Protein AF-A0A9K3HZ26-F1 (afdb_monomer)

Foldseek 3Di:
DVPVVVVVVVVVVVVVVVVVVVVVVVVLVVLQPDPDDDDDAFPDWADADFWIKGFHDCPPSVNVNVQKTKMKTWGHVQKDFADDDDQFDWDWDWDPDDPPHPIIMIITITHHDGDDDDDDDDRHGMDGHD

Sequence (130 aa):
MASKATLLLAFTLLFATCIARHQQRQQQQNQCQLQNIEALEPIEVIQAEAGVTEIWDAYDQQFQCAGVDFIRHRIQPGGLLLPSCWISKFQNTKIHKDKLTNRKLILLLQTHTFIHCNTKHIYTHLATYK

Organism: Helianthus annuus (NCBI:txid4232)

pLDDT: mean 72.12, std 16.13, range [33.22, 94.25]

Structure (mmCIF, N/CA/C/O backbone):
data_AF-A0A9K3HZ26-F1
#
_entry.id   AF-A0A9K3HZ26-F1
#
loop_
_atom_site.group_PDB
_atom_site.id
_atom_site.type_symbol
_atom_site.label_atom_id
_atom_site.label_alt_id
_atom_site.label_comp_id
_atom_site.label_asym_id
_atom_site.label_entity_id
_atom_site.label_seq_id
_atom_site.pdbx_PDB_ins_code
_atom_site.Cartn_x
_atom_site.Cartn_y
_atom_site.Cartn_z
_atom_site.occupancy
_atom_site.B_iso_or_equiv
_atom_site.auth_seq_id
_atom_site.auth_comp_id
_atom_site.auth_asym_id
_atom_site.auth_atom_id
_atom_site.pdbx_PDB_model_num
ATOM 1 N N . MET A 1 1 ? -21.015 35.586 45.410 1.00 51.59 1 MET A N 1
ATOM 2 C CA . MET A 1 1 ? -21.837 35.106 44.271 1.00 51.59 1 MET A CA 1
ATOM 3 C C . MET A 1 1 ? -21.017 34.525 43.107 1.00 51.59 1 MET A C 1
ATOM 5 O O . MET A 1 1 ? -21.613 33.975 42.196 1.00 51.59 1 MET A O 1
ATOM 9 N N . ALA A 1 2 ? -19.676 34.557 43.150 1.00 57.94 2 ALA A N 1
ATOM 10 C CA . ALA A 1 2 ? -18.820 34.019 42.086 1.00 57.94 2 ALA A CA 1
ATOM 11 C C . ALA A 1 2 ? -18.672 32.480 42.089 1.00 57.94 2 ALA A C 1
ATOM 13 O O . ALA A 1 2 ? -18.531 31.888 41.029 1.00 57.94 2 ALA A O 1
ATOM 14 N N . SER A 1 3 ? -18.779 31.804 43.244 1.00 68.25 3 SER A N 1
ATOM 15 C CA . SER A 1 3 ? -18.498 30.357 43.343 1.00 68.25 3 SER A CA 1
ATOM 16 C C . SER A 1 3 ? -19.461 29.471 42.544 1.00 68.25 3 SER A C 1
ATOM 18 O O . SER A 1 3 ? -19.038 28.484 41.950 1.00 68.25 3 SER A O 1
ATOM 20 N N . LYS A 1 4 ? -20.749 29.835 42.486 1.00 73.19 4 LYS A N 1
ATOM 21 C CA . LYS A 1 4 ? -21.772 29.076 41.749 1.00 73.19 4 LYS A CA 1
ATOM 22 C C . LYS A 1 4 ? -21.589 29.186 40.234 1.00 73.19 4 LYS A C 1
ATOM 24 O O . LYS A 1 4 ? -21.756 28.195 39.534 1.00 73.19 4 LYS A O 1
ATOM 29 N N . ALA A 1 5 ? -21.205 30.366 39.742 1.00 80.00 5 ALA A N 1
ATOM 30 C CA . ALA A 1 5 ? -20.941 30.589 38.323 1.00 80.00 5 ALA A CA 1
ATOM 31 C C . ALA A 1 5 ? -19.706 29.804 37.855 1.00 80.00 5 ALA A C 1
ATOM 33 O O . 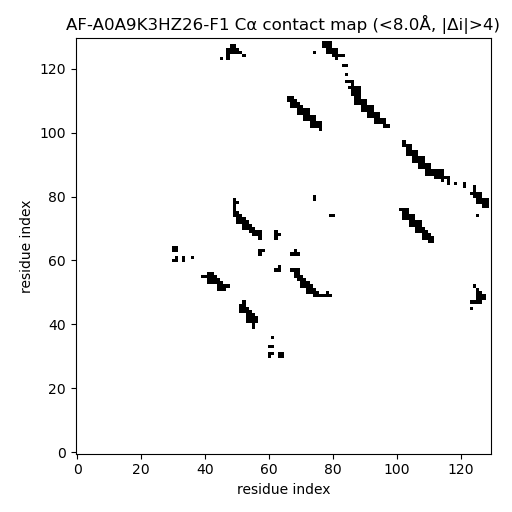ALA A 1 5 ? -19.747 29.170 36.803 1.00 80.00 5 ALA A O 1
ATOM 34 N N . THR A 1 6 ? -18.646 29.760 38.671 1.00 80.44 6 THR A N 1
ATOM 35 C CA . THR A 1 6 ? -17.442 28.969 38.376 1.00 80.44 6 THR A CA 1
ATOM 36 C C . THR A 1 6 ? -17.725 27.465 38.366 1.00 80.44 6 THR A C 1
ATOM 38 O O . THR A 1 6 ? -17.254 26.765 37.474 1.00 80.44 6 THR A O 1
ATOM 41 N N . LEU A 1 7 ? -18.528 26.966 39.315 1.00 82.25 7 LEU A N 1
ATOM 42 C CA . LEU A 1 7 ? -18.941 25.557 39.368 1.00 82.25 7 LEU A CA 1
ATOM 43 C C . LEU A 1 7 ? -19.789 25.156 38.154 1.00 82.25 7 LEU A C 1
ATOM 45 O O . LEU A 1 7 ? -19.550 24.102 37.572 1.00 82.25 7 LEU A O 1
ATOM 49 N N . LEU A 1 8 ? -20.736 26.005 37.740 1.00 87.56 8 LEU A N 1
ATOM 50 C CA . LEU A 1 8 ? -21.560 25.766 36.550 1.00 87.56 8 LEU A CA 1
ATOM 51 C C . LEU A 1 8 ? -20.717 25.754 35.270 1.00 87.56 8 LEU A C 1
ATOM 53 O O . LEU A 1 8 ? -20.854 24.836 34.466 1.00 87.56 8 LEU A O 1
ATOM 57 N N . LEU A 1 9 ? -19.804 26.716 35.109 1.00 83.19 9 LEU A N 1
ATOM 58 C CA . LEU A 1 9 ? -18.887 26.761 33.966 1.00 83.19 9 LEU A CA 1
ATOM 59 C C . LEU A 1 9 ? -17.989 25.519 33.915 1.00 83.19 9 LEU A C 1
ATOM 61 O O . LEU A 1 9 ? -17.911 24.864 32.875 1.00 83.19 9 LEU A O 1
ATOM 65 N N . ALA A 1 10 ? -17.380 25.137 35.040 1.00 85.31 10 ALA A N 1
ATOM 66 C CA . ALA A 1 10 ? -16.564 23.927 35.127 1.00 85.31 10 ALA A CA 1
ATOM 67 C C . ALA A 1 10 ? -17.367 22.669 34.765 1.00 85.31 10 ALA A C 1
ATOM 69 O O . ALA A 1 10 ? -16.883 21.826 34.011 1.00 85.31 10 ALA A O 1
ATOM 70 N N . PHE A 1 11 ? -18.615 22.572 35.232 1.00 85.38 11 PHE A N 1
ATOM 71 C CA . PHE A 1 11 ? -19.509 21.476 34.875 1.00 85.38 11 PHE A CA 1
ATOM 72 C C . PHE A 1 11 ? -19.777 21.471 33.363 1.00 85.38 11 PHE A C 1
ATOM 74 O O . PHE A 1 11 ? -19.498 20.477 32.705 1.00 85.38 11 PHE A O 1
ATOM 81 N N . THR A 1 12 ? -20.191 22.590 32.760 1.00 85.19 12 THR A N 1
ATOM 82 C CA . THR A 1 12 ? -20.452 22.641 31.306 1.00 85.19 12 THR A CA 1
ATOM 83 C C . THR A 1 12 ? -19.240 22.252 30.453 1.00 85.19 12 THR A C 1
ATOM 85 O O . THR A 1 12 ? -19.397 21.530 29.469 1.00 85.19 12 THR A O 1
ATOM 88 N N . LEU A 1 13 ? -18.027 22.642 30.860 1.00 84.94 13 LEU A N 1
ATOM 89 C CA . LEU A 1 13 ? -16.789 22.273 30.168 1.00 84.94 13 LEU A CA 1
ATOM 90 C C . LEU A 1 13 ? -16.487 20.768 30.283 1.00 84.94 13 LEU A C 1
ATOM 92 O O . LEU A 1 13 ? -16.083 20.141 29.301 1.00 84.94 13 LEU A O 1
ATOM 96 N N . LEU A 1 14 ? -16.731 20.156 31.446 1.00 82.44 14 LEU A N 1
ATOM 97 C CA . LEU A 1 14 ? -16.581 18.707 31.634 1.00 82.44 14 LEU A CA 1
ATOM 98 C C . LEU A 1 14 ? -17.593 17.910 30.796 1.00 82.44 14 LEU A C 1
ATOM 100 O O . LEU A 1 14 ? -17.219 16.935 30.146 1.00 82.44 14 LEU A O 1
ATOM 104 N N . PHE A 1 15 ? -18.855 18.339 30.740 1.00 81.81 15 PHE A N 1
ATOM 105 C CA . PHE A 1 15 ? -19.866 17.658 29.921 1.00 81.81 15 PHE A CA 1
ATOM 106 C C . PHE A 1 15 ? -19.587 17.802 28.422 1.00 81.81 15 PHE A C 1
ATOM 108 O O . PHE A 1 15 ? -19.639 16.806 27.699 1.00 81.81 15 PHE A O 1
ATOM 115 N N . ALA A 1 16 ? -19.214 18.997 27.957 1.00 81.88 16 ALA A N 1
ATOM 116 C CA . ALA A 1 16 ? -18.884 19.222 26.550 1.00 81.88 16 ALA A CA 1
ATOM 117 C C . ALA A 1 16 ? -17.679 18.377 26.094 1.00 81.88 16 ALA A C 1
ATOM 119 O O . ALA A 1 16 ? -17.709 17.768 25.023 1.00 81.88 16 ALA A O 1
ATOM 120 N N . THR A 1 17 ? -16.638 18.277 26.928 1.00 77.00 17 THR A N 1
ATOM 121 C CA . THR A 1 17 ? -15.446 17.469 26.616 1.00 77.00 17 THR A CA 1
ATOM 122 C C . THR A 1 17 ? -15.724 15.963 26.635 1.00 77.00 17 THR A C 1
ATOM 124 O O . THR A 1 17 ? -15.184 15.239 25.795 1.00 77.00 17 THR A O 1
ATOM 127 N N . CYS A 1 18 ? -16.593 15.473 27.524 1.00 81.12 18 CYS A N 1
ATOM 128 C CA . CYS A 1 18 ? -17.016 14.068 27.538 1.00 81.12 18 CYS A CA 1
ATOM 129 C C . CYS A 1 18 ? -17.828 13.686 26.291 1.00 81.12 18 CYS A C 1
ATOM 131 O O . CYS A 1 18 ? -17.556 12.647 25.684 1.00 81.12 18 CYS A O 1
ATOM 133 N N . ILE A 1 19 ? -18.778 14.531 25.877 1.00 76.81 19 ILE A N 1
ATOM 134 C CA . ILE A 1 19 ? -19.615 14.281 24.694 1.00 76.81 19 ILE A CA 1
ATOM 135 C C . ILE A 1 19 ? -18.757 14.256 23.421 1.00 76.81 19 ILE A C 1
ATOM 137 O O . ILE A 1 19 ? -18.858 13.312 22.636 1.00 76.81 19 ILE A O 1
ATOM 141 N N . ALA A 1 20 ? -17.845 15.221 23.256 1.00 70.56 20 ALA A N 1
ATOM 142 C CA . ALA A 1 20 ? -16.951 15.278 22.097 1.00 70.56 20 ALA A CA 1
ATOM 143 C C . ALA A 1 20 ? -16.076 14.016 21.964 1.00 70.56 20 ALA A C 1
ATOM 145 O O . ALA A 1 20 ? -15.945 13.450 20.877 1.00 70.56 20 ALA A O 1
ATOM 146 N N . ARG A 1 21 ? -15.524 13.517 23.080 1.00 69.94 21 ARG A N 1
ATOM 147 C CA . ARG A 1 21 ? -14.717 12.282 23.091 1.00 69.94 21 ARG A CA 1
ATOM 148 C C . ARG A 1 21 ? -15.533 11.043 22.737 1.00 69.94 21 ARG A C 1
ATOM 150 O O . ARG A 1 21 ? -15.024 10.151 22.060 1.00 69.94 21 ARG A O 1
ATOM 157 N N . HIS A 1 22 ? -16.776 10.973 23.206 1.00 69.56 22 HIS A N 1
ATOM 158 C CA . HIS A 1 22 ? -17.660 9.852 22.909 1.00 69.56 22 HIS A CA 1
ATOM 159 C C . HIS A 1 22 ? -18.021 9.809 21.420 1.00 69.56 22 HIS A C 1
ATOM 161 O O . HIS A 1 22 ? -17.928 8.758 20.790 1.00 69.56 22 HIS A O 1
ATOM 167 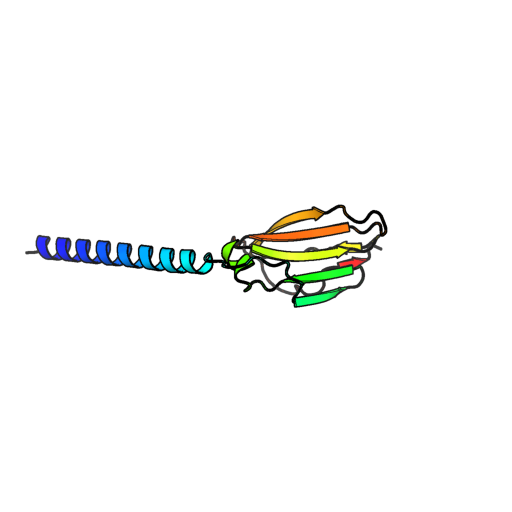N N . GLN A 1 23 ? -18.344 10.963 20.840 1.00 66.12 23 GLN A N 1
ATOM 168 C CA . GLN A 1 23 ? -18.712 11.081 19.432 1.00 66.12 23 GLN A CA 1
ATOM 169 C C . GLN A 1 23 ? -17.541 10.729 18.499 1.00 66.12 23 GLN A C 1
ATOM 171 O O . GLN A 1 23 ? -17.726 9.990 17.532 1.00 66.12 23 GLN A O 1
ATOM 176 N N . GLN A 1 24 ? -16.319 11.153 18.842 1.00 65.00 24 GLN A N 1
ATOM 177 C CA . GLN A 1 24 ? -15.113 10.795 18.090 1.00 65.00 24 GLN A CA 1
ATOM 178 C C . GLN A 1 24 ? -14.812 9.285 18.150 1.00 65.00 24 GLN A C 1
ATOM 180 O O . GLN A 1 24 ? -14.460 8.684 17.135 1.00 65.00 24 GLN A O 1
ATOM 185 N N . ARG A 1 25 ? -15.004 8.641 19.313 1.00 62.75 25 ARG A N 1
ATOM 186 C CA . ARG A 1 25 ? -14.853 7.179 19.440 1.00 62.75 25 ARG A CA 1
ATOM 187 C C . ARG A 1 25 ? -15.902 6.407 18.647 1.00 62.75 25 ARG A C 1
ATOM 189 O O . ARG A 1 25 ? -15.559 5.399 18.040 1.00 62.75 25 ARG A O 1
ATOM 196 N N . GLN A 1 26 ? -17.151 6.869 18.633 1.00 62.84 26 GLN A N 1
ATOM 197 C CA . GLN A 1 26 ? -18.217 6.227 17.861 1.00 62.84 26 GLN A CA 1
ATOM 198 C C . GLN A 1 26 ? -17.965 6.316 16.352 1.00 62.84 26 GLN A C 1
ATOM 200 O O . GLN A 1 26 ? -18.152 5.328 15.648 1.00 62.84 26 GLN A O 1
ATOM 205 N N . GLN A 1 27 ? -17.484 7.461 15.858 1.00 64.88 27 GLN A N 1
ATOM 206 C CA . GLN A 1 27 ? -17.102 7.608 14.450 1.00 64.88 27 GLN A CA 1
ATOM 207 C C . GLN A 1 27 ? -15.981 6.635 14.058 1.00 64.88 27 GLN A C 1
ATOM 209 O O . GLN A 1 27 ? -16.116 5.939 13.055 1.00 64.88 27 GLN A O 1
ATOM 214 N N . GLN A 1 28 ? -14.934 6.508 14.881 1.00 64.56 28 GLN A N 1
ATOM 215 C CA . GLN A 1 28 ? -13.861 5.532 14.641 1.00 64.56 28 GLN A CA 1
ATOM 216 C C . GLN A 1 28 ? -14.336 4.075 14.751 1.00 64.56 28 GLN A C 1
ATOM 218 O O . GLN A 1 28 ? -13.941 3.240 13.942 1.00 64.56 28 GLN A O 1
ATOM 223 N N . GLN A 1 29 ? -15.205 3.746 15.714 1.00 65.38 29 GLN A N 1
ATOM 224 C CA . GLN A 1 29 ? -15.761 2.393 15.829 1.00 65.38 29 GLN A CA 1
ATOM 225 C C . GLN A 1 29 ? -16.603 2.008 14.612 1.00 65.38 29 GLN A C 1
ATOM 227 O O . GLN A 1 29 ? -16.509 0.871 14.161 1.00 65.38 29 GLN A O 1
ATOM 232 N N . ASN A 1 30 ?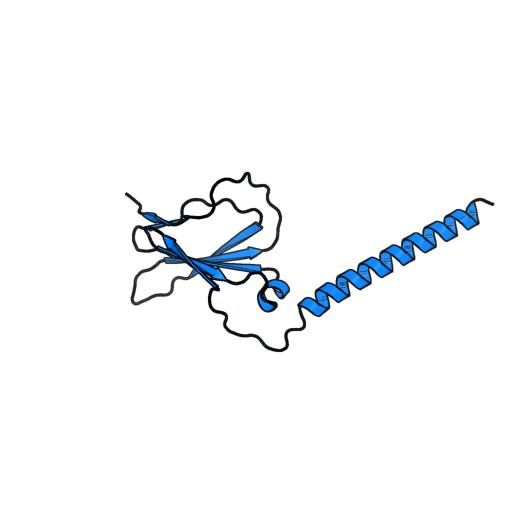 -17.383 2.938 14.058 1.00 69.75 30 ASN A N 1
ATOM 233 C CA . ASN A 1 30 ? -18.202 2.675 12.875 1.00 69.75 30 ASN A CA 1
ATOM 234 C C . ASN A 1 30 ? -17.351 2.477 11.611 1.00 69.75 30 ASN A C 1
ATOM 236 O O . ASN A 1 30 ? -17.685 1.626 10.793 1.00 69.75 30 ASN A O 1
ATOM 240 N N . GLN A 1 31 ? -16.225 3.192 11.474 1.00 71.44 31 GLN A N 1
ATOM 241 C CA . GLN A 1 31 ? -15.291 2.993 10.354 1.00 71.44 31 GLN A CA 1
ATOM 242 C C . GLN A 1 31 ? -14.749 1.554 10.296 1.00 71.44 31 GLN A C 1
ATOM 244 O O . GLN A 1 31 ? -14.548 1.014 9.211 1.00 71.44 31 GLN A O 1
ATOM 249 N N . CYS A 1 32 ? -14.593 0.899 11.449 1.00 85.31 32 CYS A N 1
ATOM 250 C CA . CYS A 1 32 ? -14.051 -0.456 11.558 1.00 85.31 32 CYS A CA 1
ATOM 251 C C . CYS A 1 32 ? -15.089 -1.588 11.650 1.00 85.31 32 CYS A C 1
ATOM 253 O O . CYS A 1 32 ? -14.721 -2.734 11.910 1.00 85.31 32 CYS A O 1
ATOM 255 N N . GLN A 1 33 ? -16.378 -1.316 11.424 1.00 86.62 33 GLN A N 1
ATOM 256 C CA . GLN A 1 33 ? -17.411 -2.360 11.342 1.00 86.62 33 GLN A CA 1
ATOM 257 C C . GLN A 1 33 ? -17.439 -2.992 9.942 1.00 86.62 33 GLN A C 1
ATOM 259 O O . GLN A 1 33 ? -18.357 -2.768 9.153 1.00 86.62 33 GLN A O 1
ATOM 264 N N . LEU A 1 34 ? -16.405 -3.773 9.628 1.00 84.31 34 LEU A N 1
ATOM 265 C CA . LEU A 1 34 ? -16.286 -4.499 8.363 1.00 84.31 34 LEU A CA 1
ATOM 266 C C . LEU A 1 34 ? -17.130 -5.778 8.409 1.00 84.31 34 LEU A C 1
ATOM 268 O O . LEU A 1 34 ? -16.955 -6.611 9.296 1.00 84.31 34 LEU A O 1
ATOM 272 N N . GLN A 1 35 ? -18.042 -5.936 7.450 1.00 84.94 35 GLN A N 1
ATOM 273 C CA . GLN A 1 35 ? -18.872 -7.143 7.321 1.00 84.94 35 GLN A CA 1
ATOM 274 C C . GLN A 1 35 ? -18.196 -8.216 6.459 1.00 84.94 35 GLN A C 1
ATOM 276 O O . GLN A 1 35 ? -18.409 -9.403 6.691 1.00 84.94 35 GLN A O 1
ATOM 281 N N . ASN A 1 36 ? -17.366 -7.802 5.497 1.00 85.38 36 ASN A N 1
ATOM 282 C CA . ASN A 1 36 ? -16.569 -8.680 4.646 1.00 85.38 36 ASN A CA 1
ATOM 283 C C . ASN A 1 36 ? -15.176 -8.077 4.405 1.00 85.38 36 ASN A C 1
ATOM 285 O O . ASN A 1 36 ? -15.021 -6.856 4.430 1.00 85.38 36 ASN A O 1
ATOM 289 N N . ILE A 1 37 ? -14.181 -8.937 4.180 1.00 89.06 37 ILE A N 1
ATOM 290 C CA . ILE A 1 37 ? -12.810 -8.562 3.807 1.00 89.06 37 ILE A CA 1
ATOM 291 C C . ILE A 1 37 ? -12.506 -9.226 2.467 1.00 89.06 37 ILE A C 1
ATOM 293 O O . ILE A 1 37 ? -12.664 -10.440 2.327 1.00 89.06 37 ILE A O 1
ATOM 297 N N . GLU A 1 38 ? -12.055 -8.442 1.493 1.00 90.38 38 GLU A N 1
ATOM 298 C CA . GLU A 1 38 ? -11.847 -8.889 0.115 1.00 90.38 38 GLU A CA 1
ATOM 299 C C . GLU A 1 38 ? -10.436 -8.565 -0.373 1.00 90.38 38 GLU A C 1
ATOM 301 O O . GLU A 1 38 ? -9.794 -7.607 0.060 1.00 90.38 38 GLU A O 1
ATOM 306 N N . ALA A 1 39 ? -9.938 -9.382 -1.300 1.00 91.06 39 ALA A N 1
ATOM 307 C CA . ALA A 1 39 ? -8.677 -9.106 -1.969 1.00 91.06 39 ALA A CA 1
ATOM 308 C C . ALA A 1 39 ? -8.890 -8.003 -3.015 1.00 91.06 39 ALA A C 1
ATOM 310 O O . ALA A 1 39 ? -9.486 -8.246 -4.061 1.00 91.06 39 ALA A O 1
ATOM 311 N N . LEU A 1 40 ? -8.392 -6.800 -2.727 1.00 91.38 40 LEU A N 1
ATOM 312 C CA . LEU A 1 40 ? -8.545 -5.638 -3.600 1.00 91.38 40 LEU A CA 1
ATOM 313 C C . LEU A 1 40 ? -7.458 -5.569 -4.678 1.00 91.38 40 LEU A C 1
ATOM 315 O O . LEU A 1 40 ? -6.267 -5.788 -4.418 1.00 91.38 40 LEU A O 1
ATOM 319 N N . GLU A 1 41 ? -7.869 -5.186 -5.881 1.00 93.00 41 GLU A N 1
ATOM 320 C CA . GLU A 1 41 ? -6.980 -4.842 -6.991 1.00 93.00 41 GLU A CA 1
ATOM 321 C C . GLU A 1 41 ? -6.610 -3.347 -6.963 1.00 93.00 41 GLU A C 1
ATOM 323 O O . GLU A 1 41 ? -7.339 -2.541 -6.380 1.00 93.00 41 GLU A O 1
ATOM 328 N N . PRO A 1 42 ? -5.461 -2.952 -7.545 1.00 92.25 42 PRO A N 1
ATOM 329 C CA . PRO A 1 42 ? -5.096 -1.544 -7.630 1.00 92.25 42 PRO A CA 1
ATOM 330 C C . PRO A 1 42 ? -6.058 -0.784 -8.551 1.00 92.25 42 PRO A C 1
ATOM 332 O O . PRO A 1 42 ? -6.411 -1.266 -9.626 1.00 92.25 42 PRO A O 1
ATOM 335 N N . ILE A 1 43 ? -6.426 0.432 -8.152 1.00 94.25 43 ILE A N 1
ATOM 336 C CA . ILE A 1 43 ? -7.290 1.324 -8.938 1.00 94.25 43 ILE A CA 1
ATOM 337 C C . ILE A 1 43 ? -6.507 2.113 -9.989 1.00 94.25 43 ILE A C 1
ATOM 339 O O . ILE A 1 43 ? -7.076 2.572 -10.977 1.00 94.25 43 ILE A O 1
ATOM 343 N N . GLU A 1 44 ? -5.197 2.263 -9.787 1.00 89.75 44 GLU A N 1
ATOM 344 C CA . GLU A 1 44 ? -4.321 2.987 -10.698 1.00 89.75 44 GLU A CA 1
ATOM 345 C C . GLU A 1 44 ? -2.999 2.240 -10.892 1.00 89.75 44 GLU A C 1
ATOM 347 O O . GLU A 1 44 ? -2.398 1.713 -9.949 1.00 89.75 44 GLU A O 1
ATOM 352 N N . VAL A 1 45 ? -2.537 2.212 -12.143 1.00 90.94 45 VAL A N 1
ATOM 353 C CA . VAL A 1 45 ? -1.253 1.634 -12.540 1.00 90.94 45 VAL A CA 1
ATOM 354 C C . VAL A 1 45 ? -0.485 2.658 -13.366 1.00 90.94 45 VAL A C 1
ATOM 356 O O . VAL A 1 45 ? -0.851 2.970 -14.496 1.00 90.94 45 VAL A O 1
ATOM 359 N N . ILE A 1 46 ? 0.615 3.155 -12.810 1.00 87.56 46 ILE A N 1
ATOM 360 C CA . ILE A 1 46 ? 1.481 4.153 -13.434 1.00 87.56 46 ILE A CA 1
ATOM 361 C C . ILE A 1 46 ? 2.680 3.444 -14.062 1.00 87.56 46 ILE A C 1
ATOM 363 O O . ILE A 1 46 ? 3.494 2.820 -13.369 1.00 87.56 46 ILE A O 1
ATOM 367 N N . GLN A 1 47 ? 2.803 3.561 -15.384 1.00 89.12 47 GLN A N 1
ATOM 368 C CA . GLN A 1 47 ? 3.947 3.054 -16.134 1.00 89.12 47 GLN A CA 1
ATOM 369 C C . GLN A 1 47 ? 5.131 4.015 -16.024 1.00 89.12 47 GLN A C 1
ATOM 371 O O . GLN A 1 47 ? 4.991 5.225 -16.189 1.00 89.12 47 GLN A O 1
ATOM 376 N N . ALA A 1 48 ? 6.313 3.462 -15.789 1.00 86.75 48 ALA A N 1
ATOM 377 C CA . ALA A 1 48 ? 7.558 4.207 -15.741 1.00 86.75 48 ALA A CA 1
ATOM 378 C C . ALA A 1 48 ? 8.658 3.453 -16.506 1.00 86.75 48 ALA A C 1
ATOM 380 O O . ALA A 1 48 ? 8.462 2.309 -16.929 1.00 86.75 48 ALA A O 1
ATOM 381 N N . GLU A 1 49 ? 9.806 4.103 -16.706 1.00 87.19 49 GLU A N 1
ATOM 382 C CA . GLU A 1 49 ? 10.887 3.607 -17.570 1.00 87.19 49 GLU A CA 1
ATOM 383 C C . GLU A 1 49 ? 11.356 2.207 -17.149 1.00 87.19 49 GLU A C 1
ATOM 385 O O . GLU A 1 49 ? 11.440 1.299 -17.972 1.00 87.19 49 GLU A O 1
ATOM 390 N N . ALA A 1 50 ? 11.575 2.008 -15.846 1.00 88.12 50 ALA A N 1
ATOM 391 C CA . ALA A 1 50 ? 12.131 0.769 -15.307 1.00 88.12 50 ALA A CA 1
ATOM 392 C C . ALA A 1 50 ? 11.153 -0.015 -14.420 1.00 88.12 50 ALA A C 1
ATOM 394 O O . ALA A 1 50 ? 11.563 -0.726 -13.496 1.00 88.12 50 ALA A O 1
ATOM 395 N N . GLY A 1 51 ? 9.847 0.104 -14.668 1.00 88.56 51 GLY A N 1
ATOM 396 C CA . GLY A 1 51 ? 8.850 -0.639 -13.905 1.00 88.56 51 GLY A CA 1
ATOM 397 C C . GLY A 1 51 ? 7.477 0.004 -13.868 1.00 88.56 51 GLY A C 1
ATOM 398 O O . GLY A 1 51 ? 7.135 0.819 -14.718 1.00 88.56 51 GLY A O 1
ATOM 399 N N . VAL A 1 52 ? 6.684 -0.398 -12.879 1.00 89.25 52 VAL A N 1
ATOM 400 C CA . VAL A 1 52 ? 5.337 0.135 -12.658 1.00 89.25 52 VAL A CA 1
ATOM 401 C C . VAL A 1 52 ? 5.079 0.388 -11.183 1.00 89.25 52 VAL A C 1
ATOM 403 O O . VAL A 1 52 ? 5.589 -0.336 -10.320 1.00 89.25 52 VAL A O 1
ATOM 406 N N . THR A 1 53 ? 4.264 1.399 -10.915 1.00 87.00 53 THR A N 1
ATOM 407 C CA . THR A 1 53 ? 3.718 1.703 -9.593 1.00 87.00 53 THR A CA 1
ATOM 408 C C . THR A 1 53 ? 2.226 1.427 -9.616 1.00 87.00 53 THR A C 1
ATOM 410 O O . THR A 1 53 ? 1.529 1.911 -10.496 1.00 87.00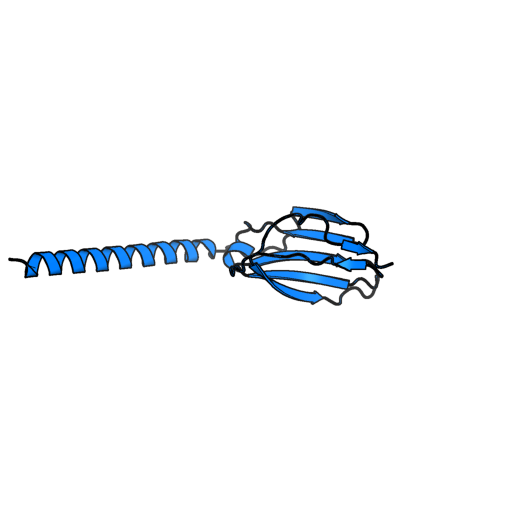 53 THR A O 1
ATOM 413 N N . GLU A 1 54 ? 1.743 0.649 -8.662 1.00 89.25 54 GLU A N 1
ATOM 414 C CA . GLU A 1 54 ? 0.330 0.338 -8.486 1.00 89.25 54 GLU A CA 1
ATOM 415 C C . GLU A 1 54 ? -0.166 0.978 -7.194 1.00 89.25 54 GLU A C 1
ATOM 417 O O . GLU A 1 54 ? 0.541 0.939 -6.180 1.00 89.25 54 GLU A O 1
ATOM 422 N N . ILE A 1 55 ? -1.358 1.560 -7.247 1.00 86.56 55 ILE A N 1
ATOM 423 C CA . ILE A 1 55 ? -1.963 2.326 -6.157 1.00 86.56 55 ILE A CA 1
ATOM 424 C C . ILE A 1 55 ? -3.351 1.749 -5.880 1.00 86.56 55 ILE A C 1
ATOM 426 O O . ILE A 1 55 ? -4.120 1.484 -6.806 1.00 86.56 55 ILE A O 1
ATOM 430 N N . TRP A 1 56 ? -3.653 1.535 -4.603 1.00 91.00 56 TRP A N 1
ATOM 431 C CA . TRP A 1 56 ? -4.962 1.088 -4.135 1.00 91.00 56 TRP A CA 1
ATOM 432 C C . TRP A 1 56 ? -5.780 2.273 -3.639 1.00 91.00 56 TRP A C 1
ATOM 434 O O . TRP A 1 56 ? -5.226 3.317 -3.296 1.00 91.00 56 TRP A O 1
ATOM 444 N N . ASP A 1 57 ? -7.099 2.101 -3.596 1.00 89.38 57 ASP A N 1
ATOM 445 C CA . ASP A 1 57 ? -7.996 3.126 -3.079 1.00 89.38 57 ASP A CA 1
ATOM 446 C C . ASP A 1 57 ? -7.768 3.340 -1.580 1.00 89.38 57 ASP A C 1
ATOM 448 O O . ASP A 1 57 ? -8.175 2.522 -0.760 1.00 89.38 57 ASP A O 1
ATOM 452 N N . ALA A 1 58 ? -7.144 4.460 -1.215 1.00 85.19 58 ALA A N 1
ATOM 453 C CA . ALA A 1 58 ? -6.945 4.845 0.179 1.00 85.19 58 ALA A CA 1
ATOM 454 C C . ALA A 1 58 ? -8.269 4.979 0.949 1.00 85.19 58 ALA A C 1
ATOM 456 O O . ALA A 1 58 ? -8.276 4.854 2.172 1.00 85.19 58 ALA A O 1
ATOM 457 N N . TYR A 1 59 ? -9.389 5.231 0.263 1.00 87.62 59 TYR A N 1
ATOM 458 C CA . TYR A 1 59 ? -10.704 5.406 0.879 1.00 87.62 59 TYR A CA 1
ATOM 459 C C . TYR A 1 59 ? -11.472 4.098 1.079 1.00 87.62 59 TYR A C 1
ATOM 461 O O . TYR A 1 59 ? -12.546 4.131 1.687 1.00 87.62 59 TYR A O 1
ATOM 469 N N . ASP A 1 60 ? -10.932 2.955 0.641 1.00 90.25 60 ASP A N 1
ATOM 470 C CA . ASP A 1 60 ? -11.542 1.663 0.936 1.00 90.25 60 ASP A CA 1
ATOM 471 C C . ASP A 1 60 ? -11.657 1.465 2.454 1.00 90.25 60 ASP A C 1
ATOM 473 O O . ASP A 1 60 ? -10.724 1.733 3.221 1.00 90.25 60 ASP A O 1
ATOM 477 N N . GLN A 1 61 ? -12.816 0.984 2.904 1.00 88.56 61 GLN A N 1
ATOM 478 C CA . GLN A 1 61 ? -13.123 0.861 4.326 1.00 88.56 61 GLN A CA 1
ATOM 479 C C . GLN A 1 61 ? -12.122 -0.048 5.063 1.00 88.56 61 GLN A C 1
ATOM 481 O O . GLN A 1 61 ? -11.817 0.197 6.234 1.00 88.56 61 GLN A O 1
ATOM 486 N N . GLN A 1 62 ? -11.578 -1.070 4.394 1.00 89.94 62 GLN A N 1
ATOM 487 C CA . GLN A 1 62 ? -10.592 -1.986 4.972 1.00 89.94 62 GLN A CA 1
ATOM 488 C C . GLN A 1 62 ? -9.275 -1.259 5.264 1.00 89.94 62 GLN A C 1
ATOM 490 O O . GLN A 1 62 ? -8.696 -1.424 6.341 1.00 89.94 62 GLN A O 1
ATOM 495 N N . PHE A 1 63 ? -8.830 -0.407 4.339 1.00 88.00 63 PHE A N 1
ATOM 496 C CA . PHE A 1 63 ? -7.608 0.384 4.480 1.00 88.00 63 PHE A CA 1
ATOM 497 C C . PHE A 1 63 ? -7.781 1.551 5.455 1.00 88.00 63 PHE A C 1
ATOM 499 O O . PHE A 1 63 ? -6.936 1.741 6.333 1.00 88.00 63 PHE A O 1
ATOM 506 N N . GLN A 1 64 ? -8.924 2.242 5.406 1.00 86.06 64 GLN A N 1
ATOM 507 C CA . GLN A 1 64 ? -9.289 3.279 6.375 1.00 86.06 64 GLN A CA 1
ATOM 508 C C . GLN A 1 64 ? -9.342 2.734 7.806 1.00 86.06 64 GLN A C 1
ATOM 510 O O . GLN A 1 64 ? -8.804 3.358 8.722 1.00 86.06 64 GLN A O 1
ATOM 515 N N . CYS A 1 65 ? -9.933 1.551 8.010 1.00 86.75 65 CYS A N 1
ATOM 516 C CA . CYS A 1 65 ? -9.956 0.915 9.326 1.00 86.75 65 CYS A C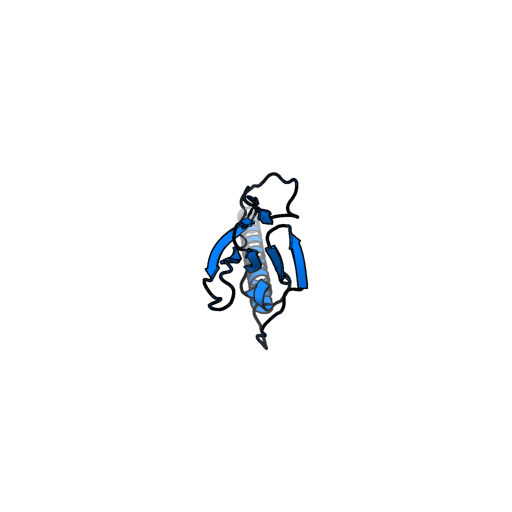A 1
ATOM 517 C C . CYS A 1 65 ? -8.551 0.511 9.806 1.00 86.75 65 CYS A C 1
ATOM 519 O O . CYS A 1 65 ? -8.212 0.704 10.975 1.00 86.75 65 CYS A O 1
ATOM 521 N N . ALA A 1 66 ? -7.711 -0.019 8.913 1.00 85.38 66 ALA A N 1
ATOM 522 C CA . ALA A 1 66 ? -6.323 -0.345 9.235 1.00 85.38 66 ALA A CA 1
ATOM 523 C C . ALA A 1 66 ? -5.437 0.904 9.432 1.00 85.38 66 ALA A C 1
ATOM 525 O O . ALA A 1 66 ? -4.353 0.800 10.010 1.00 85.38 66 ALA A O 1
ATOM 526 N N . GLY A 1 67 ? -5.895 2.078 8.984 1.00 82.94 67 GLY A N 1
ATOM 527 C CA . GLY A 1 67 ? -5.153 3.335 9.046 1.00 82.94 67 GLY A CA 1
ATOM 528 C C . GLY A 1 67 ? -3.934 3.343 8.126 1.00 82.94 67 GLY A C 1
ATOM 529 O O . GLY A 1 67 ? -2.899 3.916 8.496 1.00 82.94 67 GLY A O 1
ATOM 530 N N . VAL A 1 68 ? -4.038 2.669 6.973 1.00 82.50 68 VAL A N 1
ATOM 531 C CA . VAL A 1 68 ? -2.933 2.512 6.024 1.00 82.50 68 VAL A CA 1
ATOM 532 C C . VAL A 1 68 ? -3.306 2.876 4.596 1.00 82.50 68 VAL A C 1
ATOM 534 O O . VAL A 1 68 ? -4.412 2.582 4.170 1.00 82.50 68 VAL A O 1
ATOM 537 N N . ASP A 1 69 ? -2.333 3.389 3.841 1.00 83.00 69 ASP A N 1
ATOM 538 C CA . ASP A 1 69 ? -2.405 3.441 2.375 1.00 83.00 69 ASP A CA 1
ATOM 539 C C . ASP A 1 69 ? -1.437 2.417 1.778 1.00 83.00 69 ASP A C 1
ATOM 541 O O . ASP A 1 69 ? -0.379 2.122 2.355 1.00 83.00 69 ASP A O 1
ATOM 545 N N . PHE A 1 70 ? -1.786 1.870 0.614 1.00 82.25 70 PHE A N 1
ATOM 546 C CA . PHE A 1 70 ? -1.033 0.788 -0.009 1.00 82.25 70 PHE A CA 1
ATOM 547 C C . PHE A 1 70 ? -0.558 1.160 -1.414 1.00 82.25 70 PHE A C 1
ATOM 549 O O . PHE A 1 70 ? -1.349 1.510 -2.291 1.00 82.25 70 PHE A O 1
ATOM 556 N N . ILE A 1 71 ? 0.757 1.058 -1.625 1.00 85.81 71 ILE A N 1
ATOM 557 C CA . ILE A 1 71 ? 1.420 1.293 -2.913 1.00 85.81 71 ILE A CA 1
ATOM 558 C C . ILE A 1 71 ? 2.390 0.138 -3.186 1.00 85.81 71 ILE A C 1
ATOM 560 O O . ILE A 1 71 ? 3.108 -0.333 -2.297 1.00 85.81 71 ILE A O 1
ATOM 564 N N . ARG A 1 72 ? 2.452 -0.322 -4.438 1.00 86.31 72 ARG A N 1
ATOM 565 C CA . ARG A 1 72 ? 3.339 -1.412 -4.868 1.00 86.31 72 ARG A CA 1
ATOM 566 C C . ARG A 1 72 ? 4.184 -0.983 -6.050 1.00 86.31 72 ARG A C 1
ATOM 568 O O . ARG A 1 72 ? 3.667 -0.664 -7.113 1.00 86.31 72 ARG A O 1
ATOM 575 N N . HIS A 1 73 ? 5.500 -1.064 -5.892 1.00 86.81 73 HIS A N 1
ATOM 576 C CA . HIS A 1 73 ? 6.440 -0.868 -6.989 1.00 86.81 73 HIS A CA 1
ATOM 577 C C . HIS A 1 73 ? 6.942 -2.214 -7.501 1.00 86.81 73 HIS A C 1
ATOM 579 O O . HIS A 1 73 ? 7.548 -2.994 -6.755 1.00 86.81 73 HIS A O 1
ATOM 585 N N . ARG A 1 74 ? 6.746 -2.466 -8.795 1.00 87.94 74 ARG A N 1
ATOM 586 C CA . ARG A 1 74 ? 7.403 -3.553 -9.527 1.00 87.94 74 ARG A CA 1
ATOM 587 C C . ARG A 1 74 ? 8.569 -2.980 -10.312 1.00 87.94 74 ARG A C 1
ATOM 589 O O . ARG A 1 74 ? 8.357 -2.328 -11.332 1.00 87.94 74 ARG A O 1
ATOM 596 N N . ILE A 1 75 ? 9.784 -3.253 -9.852 1.00 86.38 75 ILE A N 1
ATOM 597 C CA . ILE A 1 75 ? 11.010 -2.720 -10.450 1.00 86.38 75 ILE A CA 1
ATOM 598 C C . ILE A 1 75 ? 11.630 -3.785 -11.352 1.00 86.38 75 ILE A C 1
ATOM 600 O O . ILE A 1 75 ? 11.856 -4.925 -10.925 1.00 86.38 75 ILE A O 1
ATOM 604 N N . GLN A 1 76 ? 11.888 -3.416 -12.603 1.00 87.50 76 GLN A N 1
ATOM 605 C CA . GLN A 1 76 ? 12.581 -4.266 -13.565 1.00 87.50 76 GLN A CA 1
ATOM 606 C C . GLN A 1 76 ? 14.058 -4.446 -13.163 1.00 87.50 76 GLN A C 1
ATOM 608 O O . GLN A 1 76 ? 14.611 -3.610 -12.440 1.00 87.50 76 GLN A O 1
ATOM 613 N N . PRO A 1 77 ? 14.729 -5.526 -13.601 1.00 85.12 77 PRO A N 1
ATOM 614 C CA . PRO A 1 77 ? 16.173 -5.669 -13.417 1.00 85.12 77 PRO A CA 1
ATOM 615 C C . PRO A 1 77 ? 16.933 -4.440 -13.946 1.00 85.12 77 PRO A C 1
ATOM 617 O O . PRO A 1 77 ? 16.631 -3.953 -15.027 1.00 85.12 77 PRO A O 1
ATOM 620 N N . GLY A 1 78 ? 17.892 -3.915 -13.173 1.00 84.44 78 GLY A N 1
ATOM 621 C CA . GLY A 1 78 ? 18.612 -2.671 -13.507 1.00 84.44 78 GLY A CA 1
ATOM 622 C C . GLY A 1 78 ? 17.827 -1.375 -13.246 1.00 84.44 78 GLY A C 1
ATOM 623 O O . GLY A 1 78 ? 18.377 -0.284 -13.377 1.00 84.44 78 GLY A O 1
ATOM 624 N N . GLY A 1 79 ? 16.562 -1.478 -12.834 1.00 84.50 79 GLY A N 1
ATOM 625 C CA . GLY A 1 79 ? 15.737 -0.340 -12.454 1.00 84.50 79 GLY A CA 1
ATOM 626 C C . GLY A 1 79 ? 16.050 0.212 -11.065 1.00 84.50 79 GLY A C 1
ATOM 627 O O . GLY A 1 79 ? 16.441 -0.513 -10.143 1.00 84.50 79 GLY A O 1
ATOM 628 N N . LEU A 1 80 ? 15.816 1.510 -10.915 1.00 83.56 80 LEU A N 1
ATOM 629 C CA . LEU A 1 80 ? 16.002 2.296 -9.707 1.00 83.56 80 LEU A CA 1
ATOM 630 C C . LEU A 1 80 ? 14.696 3.012 -9.343 1.00 83.56 80 LEU A C 1
ATOM 632 O O . LEU A 1 80 ? 14.097 3.698 -10.169 1.00 83.56 80 LEU A O 1
ATOM 636 N N . LEU A 1 81 ? 14.287 2.888 -8.079 1.00 82.69 81 LEU A N 1
ATOM 637 C CA . LEU A 1 81 ? 13.250 3.738 -7.497 1.00 82.69 81 LEU A CA 1
ATOM 638 C C . LEU A 1 81 ? 13.871 5.086 -7.122 1.00 82.69 81 LEU A C 1
ATOM 640 O O . LEU A 1 81 ? 14.715 5.153 -6.227 1.00 82.69 81 LEU A O 1
ATOM 644 N N . LEU A 1 82 ? 13.473 6.139 -7.831 1.00 83.12 82 LEU A N 1
ATOM 645 C CA . LEU A 1 82 ? 13.874 7.512 -7.571 1.00 83.12 82 LEU A CA 1
ATOM 646 C C . LEU A 1 82 ? 13.363 7.962 -6.196 1.00 83.12 82 LEU A C 1
ATOM 648 O O . LEU A 1 82 ? 12.213 7.668 -5.851 1.00 83.12 82 LEU A O 1
ATOM 652 N N . PRO A 1 83 ? 14.179 8.704 -5.424 1.00 76.75 83 PRO A N 1
ATOM 653 C CA . PRO A 1 83 ? 13.765 9.242 -4.141 1.00 76.75 83 PRO A CA 1
ATOM 654 C C . PRO A 1 83 ? 12.460 10.031 -4.246 1.00 76.75 83 PRO A C 1
ATOM 656 O O . PRO A 1 83 ? 12.319 10.957 -5.041 1.00 76.75 83 PRO A O 1
ATOM 659 N N . SER A 1 84 ? 11.515 9.650 -3.404 1.00 72.62 84 SER A N 1
ATOM 660 C CA . SER A 1 84 ? 10.216 10.281 -3.236 1.00 72.62 84 SER A CA 1
ATOM 661 C C . SER A 1 84 ? 10.123 10.784 -1.811 1.00 72.62 84 SER A C 1
ATOM 663 O O . SER A 1 84 ? 10.441 10.043 -0.876 1.00 72.62 84 SER A O 1
ATOM 665 N N . CYS A 1 85 ? 9.672 12.016 -1.635 1.00 67.94 85 CYS A N 1
ATOM 666 C CA . CYS A 1 85 ? 9.408 12.524 -0.307 1.00 67.94 85 CYS A CA 1
ATOM 667 C C . CYS A 1 85 ? 7.917 12.456 -0.018 1.00 67.94 85 CYS A C 1
ATOM 669 O O . CYS A 1 85 ? 7.106 12.956 -0.796 1.00 67.94 85 CYS A O 1
ATOM 671 N N . TRP A 1 86 ? 7.577 11.849 1.112 1.00 63.88 86 TRP A N 1
ATOM 672 C CA . TRP A 1 86 ? 6.201 11.662 1.520 1.00 63.88 86 TRP A CA 1
ATOM 673 C C . TRP A 1 86 ? 5.930 12.306 2.872 1.00 63.88 86 TRP A C 1
ATOM 675 O O . TRP A 1 86 ? 6.810 12.367 3.729 1.00 63.88 86 TRP A O 1
ATOM 685 N N . ILE A 1 87 ? 4.690 12.761 3.052 1.00 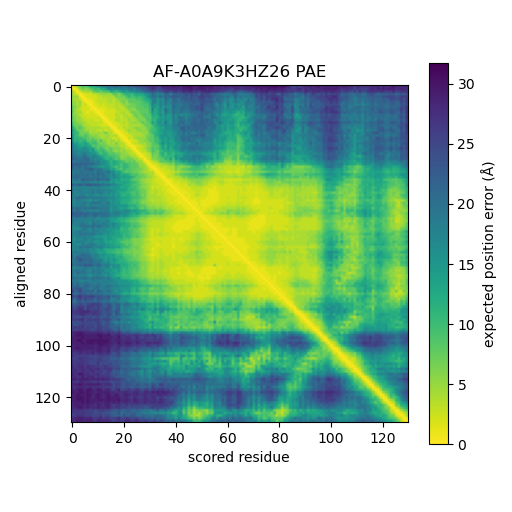62.44 87 ILE A N 1
ATOM 686 C CA . ILE A 1 87 ? 4.240 13.421 4.282 1.00 62.44 87 ILE A CA 1
ATOM 687 C C . ILE A 1 87 ? 3.912 12.392 5.375 1.00 62.44 87 ILE A C 1
ATOM 689 O O . ILE A 1 87 ? 3.920 12.725 6.553 1.00 62.44 87 ILE A O 1
ATOM 693 N N . SER A 1 88 ? 3.629 11.140 5.014 1.00 62.62 88 SER A N 1
ATOM 694 C CA . SER A 1 88 ? 3.350 10.055 5.957 1.00 62.62 88 SER A CA 1
ATOM 695 C C . SER A 1 88 ? 4.591 9.199 6.225 1.00 62.62 88 SER A C 1
ATOM 697 O O . SER A 1 88 ? 5.513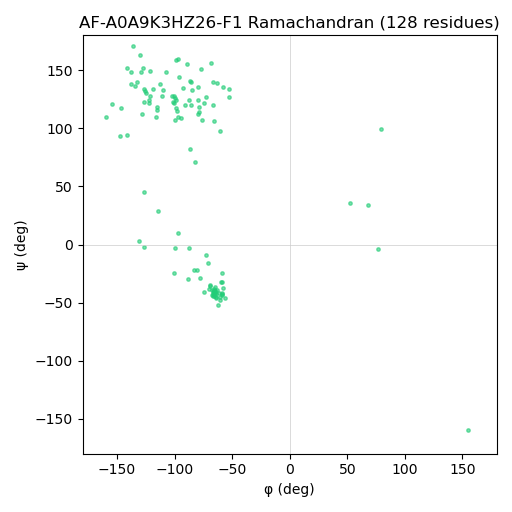 9.143 5.409 1.00 62.62 88 SER A O 1
ATOM 699 N N . LYS A 1 89 ? 4.610 8.458 7.340 1.00 64.94 89 LYS A N 1
ATOM 700 C CA . LYS A 1 89 ? 5.631 7.429 7.559 1.00 64.94 89 LYS A CA 1
ATOM 701 C C . LYS A 1 89 ? 5.348 6.239 6.644 1.00 64.94 89 LYS A C 1
ATOM 703 O O . LYS A 1 89 ? 4.251 5.689 6.661 1.00 64.94 89 LYS A O 1
ATOM 708 N N . PHE A 1 90 ? 6.352 5.843 5.873 1.00 66.81 90 PHE A N 1
ATOM 709 C CA . PHE A 1 90 ? 6.308 4.664 5.018 1.00 66.81 90 PHE A CA 1
ATOM 710 C C . PHE A 1 90 ? 7.069 3.513 5.661 1.00 66.81 90 PHE A C 1
ATOM 712 O O . PHE A 1 90 ? 8.237 3.657 6.032 1.00 66.81 90 PHE A O 1
ATOM 719 N N . GLN A 1 91 ? 6.419 2.359 5.760 1.00 68.00 91 GLN A N 1
ATOM 720 C CA . GLN A 1 91 ? 7.073 1.101 6.064 1.00 68.00 91 GLN A CA 1
ATOM 721 C C . GLN A 1 91 ? 7.341 0.355 4.756 1.00 68.00 91 GLN A C 1
ATOM 723 O O . GLN A 1 91 ? 6.430 -0.158 4.104 1.00 68.00 91 GLN A O 1
ATOM 728 N N . ASN A 1 92 ? 8.620 0.273 4.390 1.00 65.44 92 ASN A N 1
ATOM 729 C CA . ASN A 1 92 ? 9.051 -0.418 3.181 1.00 65.44 92 ASN A CA 1
ATOM 730 C C . ASN A 1 92 ? 9.229 -1.903 3.493 1.00 65.44 92 ASN A C 1
ATOM 732 O O . ASN A 1 92 ? 10.074 -2.276 4.312 1.00 65.44 92 ASN A O 1
ATOM 736 N N . THR A 1 93 ? 8.487 -2.764 2.808 1.00 67.50 93 THR A N 1
ATOM 737 C CA . THR A 1 93 ? 8.687 -4.214 2.864 1.00 67.50 93 THR A CA 1
ATOM 738 C C . THR A 1 93 ? 9.122 -4.718 1.494 1.00 67.50 93 THR A C 1
ATOM 740 O O . THR A 1 93 ? 8.431 -4.571 0.487 1.00 67.50 93 THR A O 1
ATOM 743 N N . LYS A 1 94 ? 10.327 -5.296 1.431 1.00 66.88 94 LYS A N 1
ATOM 744 C CA . LYS A 1 94 ? 10.795 -5.990 0.227 1.00 66.88 94 LYS A CA 1
ATOM 745 C C . LYS A 1 94 ? 10.147 -7.363 0.198 1.00 66.88 94 LYS A C 1
ATOM 747 O O . LYS A 1 94 ? 10.463 -8.205 1.035 1.00 66.88 94 LYS A O 1
ATOM 752 N N . ILE A 1 95 ? 9.288 -7.600 -0.782 1.00 63.44 95 ILE A N 1
ATOM 753 C CA . ILE A 1 95 ? 8.778 -8.940 -1.044 1.00 63.44 95 ILE A CA 1
ATOM 754 C C . ILE A 1 95 ? 9.661 -9.561 -2.122 1.00 63.44 95 ILE A C 1
ATOM 756 O O . ILE A 1 95 ? 9.634 -9.176 -3.287 1.00 63.44 95 ILE A O 1
ATOM 760 N N . HIS A 1 96 ? 10.468 -10.544 -1.737 1.00 54.84 96 HIS A N 1
ATOM 761 C CA . HIS A 1 96 ? 11.183 -11.371 -2.701 1.00 54.84 96 HIS A CA 1
ATOM 762 C C . HIS A 1 96 ? 10.273 -12.526 -3.129 1.00 54.84 96 HIS A C 1
ATOM 764 O O . HIS A 1 96 ? 10.343 -13.623 -2.582 1.00 54.84 96 HIS A O 1
ATOM 770 N N . LYS A 1 97 ? 9.369 -12.269 -4.075 1.00 49.50 97 LYS A N 1
ATOM 771 C CA . LYS A 1 97 ? 8.619 -13.331 -4.752 1.00 49.50 97 LYS A CA 1
ATOM 772 C C . LYS A 1 97 ? 8.460 -13.002 -6.226 1.00 49.50 97 LYS A C 1
ATOM 774 O O . LYS A 1 97 ? 7.505 -12.342 -6.606 1.00 49.50 97 LYS A O 1
ATOM 779 N N . ASP A 1 98 ? 9.384 -13.524 -7.026 1.00 48.41 98 ASP A N 1
ATOM 780 C CA . ASP A 1 98 ? 9.022 -14.264 -8.231 1.00 48.41 98 ASP A CA 1
ATOM 781 C C . ASP A 1 98 ? 10.198 -15.163 -8.661 1.00 48.41 98 ASP A C 1
ATOM 783 O O . ASP A 1 98 ? 11.245 -14.674 -9.091 1.00 48.41 98 ASP A O 1
ATOM 787 N N . LYS A 1 99 ? 10.042 -16.487 -8.519 1.00 43.50 99 LYS A N 1
ATOM 788 C CA . LYS A 1 99 ? 11.047 -17.479 -8.946 1.00 43.50 99 LYS A CA 1
ATOM 789 C C . LYS A 1 99 ? 11.100 -17.601 -10.481 1.00 43.50 99 LYS A C 1
ATOM 791 O O . LYS A 1 99 ? 12.013 -18.250 -10.981 1.00 43.50 99 LYS A O 1
ATOM 796 N N . LEU A 1 100 ? 10.158 -16.980 -11.212 1.00 49.00 100 LEU A N 1
ATOM 797 C CA . LEU A 1 100 ? 10.104 -16.985 -12.678 1.00 49.00 100 LEU A CA 1
ATOM 798 C C . LEU A 1 100 ? 10.647 -15.712 -13.353 1.00 49.00 100 LEU A C 1
ATOM 800 O O . LEU A 1 100 ? 11.048 -15.802 -14.509 1.00 49.00 100 LEU A O 1
ATOM 804 N N . THR A 1 101 ? 10.675 -14.541 -12.696 1.00 52.22 101 THR A N 1
ATOM 805 C CA . THR A 1 101 ? 10.976 -13.266 -13.398 1.00 52.22 101 THR A CA 1
ATOM 806 C C . THR A 1 101 ? 12.102 -12.398 -12.820 1.00 52.22 101 THR A C 1
ATOM 808 O O . THR A 1 101 ? 12.419 -11.372 -13.420 1.00 52.22 101 THR A O 1
ATOM 811 N N . ASN A 1 102 ? 12.747 -12.780 -11.707 1.00 54.91 102 ASN A N 1
ATOM 812 C CA . ASN A 1 102 ? 13.886 -12.047 -11.109 1.00 54.91 102 ASN A CA 1
ATOM 813 C C . ASN A 1 102 ? 13.604 -10.539 -10.871 1.00 54.91 102 ASN A C 1
ATOM 815 O O . ASN A 1 102 ? 14.472 -9.681 -11.038 1.00 54.91 102 ASN A O 1
ATOM 819 N N . ARG A 1 103 ? 12.359 -10.193 -10.509 1.00 55.19 103 ARG A N 1
ATOM 820 C CA . ARG A 1 103 ? 11.915 -8.811 -10.249 1.00 55.19 103 ARG A CA 1
ATOM 821 C C . ARG A 1 103 ? 11.971 -8.488 -8.758 1.00 55.19 103 ARG A C 1
ATOM 823 O O . ARG A 1 103 ? 11.669 -9.332 -7.914 1.00 55.19 103 ARG A O 1
ATOM 830 N N . LYS A 1 104 ? 12.323 -7.244 -8.418 1.00 57.66 104 LYS A N 1
ATOM 831 C CA . LYS A 1 104 ? 12.245 -6.739 -7.037 1.00 57.66 104 LYS A CA 1
ATOM 832 C C . LYS A 1 104 ? 10.871 -6.107 -6.818 1.00 57.66 104 LYS A C 1
ATOM 834 O O . LYS A 1 104 ? 10.521 -5.146 -7.501 1.00 57.66 104 LYS A O 1
ATOM 839 N N . LEU A 1 105 ? 10.121 -6.638 -5.853 1.00 56.62 105 LEU A N 1
ATOM 840 C CA . LEU A 1 105 ? 8.862 -6.056 -5.396 1.00 56.62 105 LEU A CA 1
ATOM 841 C C . LEU A 1 105 ? 9.115 -5.256 -4.118 1.00 56.62 105 LEU A C 1
ATOM 843 O O . LEU A 1 105 ? 9.654 -5.786 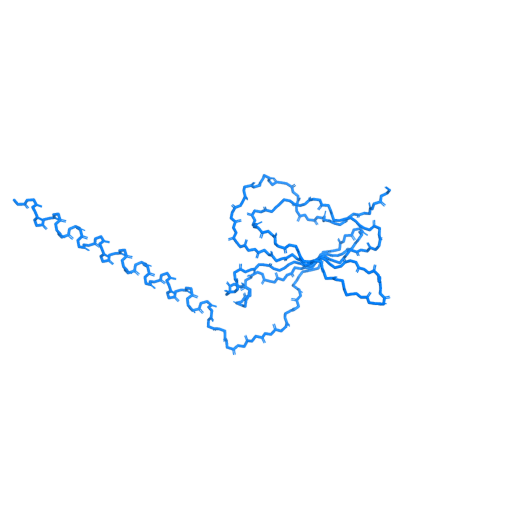-3.139 1.00 56.62 105 LEU A O 1
ATOM 847 N N . ILE A 1 106 ? 8.733 -3.984 -4.128 1.00 59.25 106 ILE A N 1
ATOM 848 C CA . ILE A 1 106 ? 8.736 -3.144 -2.931 1.00 59.25 106 ILE A CA 1
ATOM 849 C C . ILE A 1 106 ? 7.289 -2.780 -2.637 1.00 59.25 106 ILE A C 1
ATOM 851 O O . ILE A 1 106 ? 6.638 -2.117 -3.444 1.00 59.25 106 ILE A O 1
ATOM 855 N N . LEU A 1 107 ? 6.798 -3.245 -1.492 1.00 60.69 107 LEU A N 1
ATOM 856 C CA . LEU A 1 107 ? 5.537 -2.801 -0.929 1.00 60.69 107 LEU A CA 1
ATOM 857 C C . LEU A 1 107 ? 5.785 -1.649 0.026 1.00 60.69 107 LEU A C 1
ATOM 859 O O . LEU A 1 107 ? 6.681 -1.697 0.876 1.00 60.69 107 LEU A O 1
ATOM 863 N N . LEU A 1 108 ? 4.955 -0.635 -0.125 1.00 60.25 108 LEU A N 1
ATOM 864 C CA . LEU A 1 108 ? 4.947 0.570 0.664 1.00 60.25 108 LEU A CA 1
ATOM 865 C C . LEU A 1 108 ? 3.620 0.620 1.417 1.00 60.25 108 LEU A C 1
ATOM 867 O O . LEU A 1 108 ? 2.565 0.793 0.813 1.00 60.25 108 LEU A O 1
ATOM 871 N N . LEU A 1 109 ? 3.695 0.423 2.733 1.00 61.12 109 LEU A N 1
ATOM 872 C CA . LEU A 1 109 ? 2.576 0.627 3.650 1.00 61.12 109 LEU A CA 1
ATOM 873 C C . LEU A 1 109 ? 2.745 2.006 4.281 1.00 61.12 109 LEU A C 1
ATOM 875 O O . LEU A 1 109 ? 3.722 2.244 4.997 1.00 61.12 109 LEU A O 1
ATOM 879 N N . GLN A 1 110 ? 1.830 2.922 4.000 1.00 56.59 110 GLN A N 1
ATOM 880 C CA . GLN A 1 110 ? 1.793 4.224 4.658 1.00 56.59 110 GLN A CA 1
ATOM 881 C C . GLN A 1 110 ? 1.039 4.078 5.962 1.00 56.59 110 GLN A C 1
ATOM 883 O O . GLN A 1 110 ? -0.040 3.516 5.969 1.00 56.59 110 GLN A O 1
ATOM 888 N N . THR A 1 111 ? 1.570 4.605 7.055 1.00 52.12 111 THR A N 1
ATOM 889 C CA . THR A 1 111 ? 0.778 4.877 8.260 1.00 52.12 111 THR A CA 1
ATOM 890 C C . THR A 1 111 ? 0.663 6.385 8.390 1.00 52.12 111 THR A C 1
ATOM 892 O O . THR A 1 111 ? 1.679 7.081 8.272 1.00 52.12 111 THR A O 1
ATOM 895 N N . HIS A 1 112 ? -0.538 6.908 8.637 1.00 47.56 112 HIS A N 1
ATOM 896 C CA . HIS A 1 112 ? -0.757 8.348 8.791 1.00 47.56 112 HIS A CA 1
ATOM 897 C C . HIS A 1 112 ? 0.058 8.891 9.978 1.00 47.56 112 HIS A C 1
ATOM 899 O O . HIS A 1 112 ? -0.315 8.773 11.143 1.00 47.56 112 HIS A O 1
ATOM 905 N N . THR A 1 113 ? 1.222 9.472 9.701 1.00 47.31 113 THR A N 1
ATOM 906 C CA . THR A 1 113 ? 2.046 10.181 10.685 1.00 47.31 113 THR A CA 1
ATOM 907 C C . THR A 1 113 ? 2.735 11.330 9.974 1.00 47.31 113 THR A C 1
ATOM 909 O O . THR A 1 113 ? 3.504 11.092 9.053 1.00 47.31 113 THR A O 1
ATOM 912 N N . PHE A 1 114 ? 2.432 12.559 10.386 1.00 33.22 114 PHE A N 1
ATOM 913 C CA . PHE A 1 114 ? 2.873 13.785 9.725 1.00 33.22 114 PHE A CA 1
ATOM 914 C C . PHE A 1 114 ? 4.393 13.988 9.824 1.00 33.22 114 PHE A C 1
ATOM 916 O O . PHE A 1 114 ? 4.940 14.150 10.914 1.00 33.22 114 PHE A O 1
ATOM 923 N N . ILE A 1 115 ? 5.059 14.047 8.674 1.00 46.69 115 ILE A N 1
ATOM 924 C CA . ILE A 1 115 ? 6.430 14.517 8.477 1.00 46.69 115 ILE A CA 1
ATOM 925 C C . ILE A 1 115 ? 6.379 15.606 7.398 1.00 46.69 115 ILE A C 1
ATOM 927 O O . ILE A 1 115 ? 5.736 15.459 6.366 1.00 46.69 115 ILE A O 1
ATOM 931 N N . HIS A 1 116 ? 7.020 16.743 7.649 1.00 39.69 116 HIS A N 1
ATOM 932 C CA . HIS A 1 116 ? 6.957 17.909 6.770 1.00 39.69 116 HIS A CA 1
ATOM 933 C C . HIS A 1 116 ? 7.794 17.685 5.498 1.00 39.69 116 HIS A C 1
ATOM 935 O O . HIS A 1 116 ? 9.004 17.482 5.602 1.00 39.69 116 HIS A O 1
ATOM 941 N N . CYS A 1 117 ? 7.190 17.771 4.305 1.00 47.88 117 CYS A N 1
ATOM 942 C CA . CYS A 1 117 ? 7.933 17.753 3.043 1.00 47.88 117 CYS A CA 1
ATOM 943 C C . CYS A 1 117 ? 7.479 18.830 2.046 1.00 47.88 117 CYS A C 1
ATOM 945 O O . CYS A 1 117 ? 6.286 19.054 1.867 1.00 47.88 117 CYS A O 1
ATOM 947 N N . ASN A 1 118 ? 8.444 19.502 1.407 1.00 42.22 118 ASN A N 1
ATOM 948 C CA . ASN A 1 118 ? 8.227 20.570 0.430 1.00 42.22 118 ASN A CA 1
ATOM 949 C C . ASN A 1 118 ? 8.072 19.968 -0.982 1.00 42.22 118 ASN A C 1
ATOM 951 O O . ASN A 1 118 ? 8.918 19.191 -1.426 1.00 42.22 118 ASN A O 1
ATOM 955 N N . THR A 1 119 ? 6.968 20.274 -1.660 1.00 39.00 119 THR A N 1
ATOM 956 C CA . THR A 1 119 ? 6.420 19.515 -2.792 1.00 39.00 119 THR A CA 1
ATOM 957 C C . THR A 1 119 ? 6.748 20.133 -4.147 1.00 39.00 119 THR A C 1
ATOM 959 O O . THR A 1 119 ? 6.296 21.228 -4.463 1.00 39.00 119 THR A O 1
ATOM 962 N N . LYS A 1 120 ? 7.423 19.370 -5.013 1.00 36.50 120 LYS A N 1
ATOM 963 C CA . LYS A 1 120 ? 7.220 19.414 -6.470 1.00 36.50 120 LYS A CA 1
ATOM 964 C C . LYS A 1 120 ? 7.633 18.063 -7.072 1.00 36.50 120 LYS A C 1
ATOM 966 O O . LYS A 1 120 ? 8.783 17.669 -6.950 1.00 36.50 120 LYS A O 1
ATOM 971 N N . HIS A 1 121 ? 6.677 17.416 -7.743 1.00 40.81 121 HIS A N 1
ATOM 972 C CA . HIS A 1 121 ? 6.781 16.183 -8.547 1.00 40.81 121 HIS A CA 1
ATOM 973 C C . HIS A 1 121 ? 6.818 14.840 -7.787 1.00 40.81 121 HIS A C 1
ATOM 975 O O . HIS A 1 121 ? 7.862 14.381 -7.341 1.00 40.81 121 HIS A O 1
ATOM 981 N N . ILE A 1 122 ? 5.657 14.170 -7.726 1.00 47.16 122 ILE A N 1
ATOM 982 C CA . ILE A 1 122 ? 5.461 12.810 -7.177 1.00 47.16 122 ILE A CA 1
ATOM 983 C C . ILE A 1 122 ? 4.762 11.927 -8.230 1.00 47.16 122 ILE A C 1
ATOM 985 O O . ILE A 1 122 ? 3.763 11.288 -7.938 1.00 47.16 122 ILE A O 1
ATOM 989 N N . TYR A 1 123 ? 5.186 11.959 -9.499 1.00 48.34 123 TYR A N 1
ATOM 990 C CA . TYR A 1 123 ? 4.448 11.214 -10.541 1.00 48.34 123 TYR A CA 1
ATOM 991 C C . TYR A 1 123 ? 5.292 10.330 -11.465 1.00 48.34 123 TYR A C 1
ATOM 993 O O . TYR A 1 123 ? 4.737 9.642 -12.310 1.00 48.34 123 TYR A O 1
ATOM 1001 N N . THR A 1 124 ? 6.608 10.220 -11.260 1.00 50.78 124 THR A N 1
ATOM 1002 C C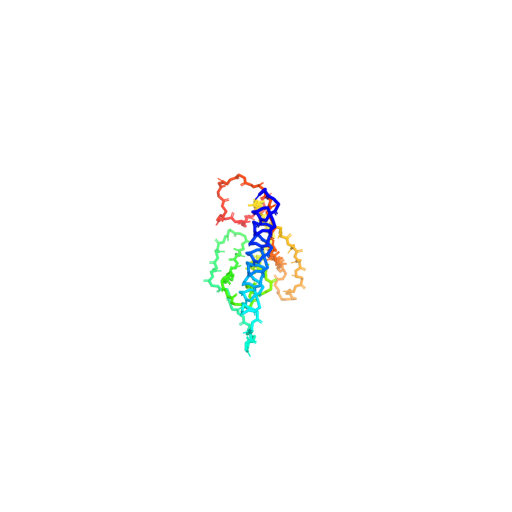A . THR A 1 124 ? 7.444 9.244 -11.990 1.00 50.78 124 THR A CA 1
ATOM 1003 C C . THR A 1 124 ? 8.592 8.763 -11.111 1.00 50.78 124 THR A C 1
ATOM 1005 O O . THR A 1 124 ? 9.641 9.397 -11.047 1.00 50.78 124 THR A O 1
ATOM 1008 N N . HIS A 1 125 ? 8.389 7.649 -10.403 1.00 61.12 125 HIS A N 1
ATOM 1009 C CA . HIS A 1 125 ? 9.340 7.164 -9.397 1.00 61.12 125 HIS A CA 1
ATOM 1010 C C . HIS A 1 125 ? 10.272 6.048 -9.869 1.00 61.12 125 HIS A C 1
ATOM 1012 O O . HIS A 1 125 ? 11.122 5.650 -9.091 1.00 61.12 125 HIS A O 1
ATOM 1018 N N . LEU A 1 126 ? 10.172 5.522 -11.094 1.00 58.75 126 LEU A N 1
ATOM 1019 C CA . LEU A 1 126 ? 11.043 4.425 -11.544 1.00 58.75 126 LEU A CA 1
ATOM 1020 C C . LEU A 1 126 ? 11.830 4.822 -12.796 1.00 58.75 126 LEU A C 1
ATOM 1022 O O . LEU A 1 126 ? 11.237 5.136 -13.825 1.00 58.75 126 LEU A O 1
ATOM 1026 N N . ALA A 1 127 ? 13.155 4.769 -12.702 1.00 62.88 127 ALA A N 1
ATOM 1027 C CA . ALA A 1 127 ? 14.100 5.099 -13.770 1.00 62.88 127 ALA A CA 1
ATOM 1028 C C . ALA A 1 127 ? 15.133 3.981 -13.944 1.00 62.88 127 ALA A C 1
ATOM 1030 O O . ALA A 1 127 ? 15.299 3.145 -13.055 1.00 62.88 127 ALA A O 1
ATOM 1031 N N . THR A 1 128 ? 15.843 3.952 -15.067 1.00 50.66 128 THR A N 1
ATOM 1032 C CA . THR A 1 128 ? 16.901 2.953 -15.300 1.00 50.66 128 THR A CA 1
ATOM 1033 C C . THR A 1 128 ? 18.237 3.429 -14.721 1.00 50.66 128 THR A C 1
ATOM 1035 O O . THR A 1 128 ? 18.572 4.610 -14.816 1.00 50.66 128 THR A O 1
ATOM 1038 N N . TYR A 1 129 ? 19.021 2.530 -14.118 1.00 46.16 129 TYR A N 1
ATOM 1039 C CA . TYR A 1 129 ? 20.402 2.828 -13.721 1.00 46.16 129 TYR A CA 1
ATOM 1040 C C . TYR A 1 129 ? 21.305 2.740 -14.966 1.00 46.16 129 TYR A C 1
ATOM 1042 O O . TYR A 1 129 ? 21.352 1.682 -15.594 1.00 46.16 129 TYR A O 1
ATOM 1050 N N . LYS A 1 130 ? 21.966 3.840 -15.352 1.00 47.78 130 LYS A N 1
ATOM 1051 C CA . LYS A 1 130 ? 23.001 3.850 -16.404 1.00 47.78 130 LYS A CA 1
ATOM 1052 C C . LYS A 1 130 ? 24.369 3.530 -15.823 1.00 47.78 130 LYS A C 1
ATOM 1054 O O . LYS A 1 130 ? 24.673 4.083 -14.743 1.00 47.78 130 LYS A O 1
#

Solvent-accessible surface area (backbone atoms only — not comparable to full-atom values): 7676 Å² total; per-residue (Å²): 127,62,68,64,56,54,51,51,51,54,48,53,54,52,53,54,53,51,52,55,54,51,53,55,50,50,55,56,53,59,52,54,66,70,90,76,88,79,92,79,72,63,79,44,76,47,82,38,82,18,30,38,41,35,32,44,64,53,80,38,56,72,30,51,50,70,46,35,37,51,37,39,37,43,32,38,78,66,35,39,77,51,94,76,88,58,44,44,44,67,50,77,44,77,46,91,74,45,99,87,70,72,41,54,33,40,38,37,40,32,37,89,43,91,44,93,67,90,88,81,88,92,84,77,49,32,35,67,67,129

InterPro domains:
  IPR011051 RmlC-like cupin domain superfamily [SSF51182] (6-84)
  IPR014710 RmlC-like jelly roll fold [G3DSA:2.60.120.10] (21-92)

Radius of gyration: 22.74 Å; Cα contacts (8 Å, |Δi|>4): 199; chains: 1; bounding box: 45×53×62 Å

Secondary structure (DSSP, 8-state):
-HHHHHHHHHHHHHHHHHHHHHHHHHHHHHHT--S----PPPSEEEEETTEEEEE--TTSHHHHHHTEEEEEEEEPTTEEE-----SSEEEEEEE---TTT-PEEEEEEEE--------S--S--EEE--

Nearest PDB structures (foldseek):
  3kgl-assembly1_A  TM=6.001E-01  e=9.863E-05  Brassica napus
  3ksc-assembly2_F  TM=6.107E-01  e=3.758E-04  Pisum sativum
  3fz3-assembly1_E  TM=6.048E-01  e=4.442E-04  Prunus dulcis
  5gyl-assembly1_C  TM=5.528E-01  e=1.722E-04  Cicer arietinum
  3ehk-assembly1_D  TM=6.046E-01  e=8.201E-04  Prunus dulcis

Mean predicted aligned error: 12.91 Å